Protein AF-A0A392MG00-F1 (afdb_monomer_lite)

Secondary structure (DSSP, 8-state):
---------SHHHHHHHHHHHHHHHH--TT-SS--HHHHHHHS-TTTHHHHHHHHHHHHHHHHHHHHHHHHHHHHHHHHHHHHHHHHHHHHHHTS-S-HHHHHHHHHHHHHHHHHHHHHHHHHHHHHHHHHTS-SS-TT-EEEETTEEEEEEEE-SS-EEEEETTS-B-

Sequence (169 aa):
NEQNDKEITNEMEATTAAYYVFRNVAASASCKDIDEAELGRFLIKEEVPLLKVYQERKALAHTLSGTKTAVKQLNKLVTVVLVVVTIVVWLLLMEIATTKVLVFLSSQLVLAAFMFGNTCKNIFEAIIFVFVMHPFDVGDRCVIDGIELLVEEMNILTTVFLKLNNEKV

pLDDT: mean 74.58, std 11.17, range [38.41, 92.5]

InterPro domains:
  IPR006685 Mechanosensitive ion channel MscS [PF00924] (119-168)
  IPR010920 LSM domain superfamily [SSF50182] (124-167)
  IPR016688 Mechanosensitive ion channel MscS-like, plants/fungi [PTHR31618] (51-169)
  IPR023408 Mechanosensitive ion channel MscS, beta-domain superfamily [G3DSA:2.30.30.60] (135-169)

Radius of gyration: 30.1 Å; chains: 1; bounding box: 55×54×92 Å

Foldseek 3Di:
DDPDPDDDPDPVSVVVVVVVVCCVVVPPVPCPDPDLVNVCVPDDVVCSVVVVVVVVVVVVVVVVVVVVVVVVVVVVVVVVVVVVVVVVVVCVVVVPCDPVNVVVVVVVVVVVCVVCVVVVVVVVVVCCVVPPVCPDDQQDWDQDPNFTWGFHDDDPVDTWTAGPVRDID

Structure (mmCIF, N/CA/C/O backbone):
data_AF-A0A392MG00-F1
#
_entry.id   AF-A0A392MG00-F1
#
loop_
_atom_site.group_PDB
_atom_site.id
_atom_site.type_symbol
_atom_site.label_atom_id
_atom_site.label_alt_id
_atom_site.label_comp_id
_atom_site.label_asym_id
_atom_site.label_entity_id
_atom_site.label_seq_id
_atom_site.pdbx_PDB_ins_code
_atom_site.Cartn_x
_atom_site.Cartn_y
_atom_site.Cartn_z
_atom_site.occupancy
_atom_site.B_iso_or_equiv
_atom_site.auth_seq_id
_atom_site.auth_comp_id
_atom_site.auth_asym_id
_atom_site.auth_atom_id
_atom_site.pdbx_PDB_model_num
ATOM 1 N N . ASN A 1 1 ? -5.507 10.974 65.810 1.00 38.41 1 ASN A N 1
ATOM 2 C CA . ASN A 1 1 ? -5.080 11.718 64.611 1.00 38.41 1 ASN A CA 1
ATOM 3 C C . ASN A 1 1 ? -6.279 12.429 64.040 1.00 38.41 1 ASN A C 1
ATOM 5 O O . ASN A 1 1 ? -7.123 11.788 63.431 1.00 38.41 1 ASN A O 1
ATOM 9 N N . GLU A 1 2 ? -6.374 13.715 64.363 1.00 47.22 2 GLU A N 1
ATOM 10 C CA . GLU A 1 2 ? -7.428 14.638 63.950 1.00 47.22 2 GLU A CA 1
ATOM 11 C C . GLU A 1 2 ? -7.412 14.799 62.431 1.00 47.22 2 GLU A C 1
ATOM 13 O O . GLU A 1 2 ? -6.458 15.317 61.848 1.00 47.22 2 GLU A O 1
ATOM 18 N N . GLN A 1 3 ? -8.466 14.326 61.780 1.00 52.16 3 GLN A N 1
ATOM 19 C CA . GLN A 1 3 ? -8.730 14.663 60.395 1.00 52.16 3 GLN A CA 1
ATOM 20 C C . GLN A 1 3 ? -9.490 15.988 60.438 1.00 52.16 3 GLN A C 1
ATOM 22 O O . GLN A 1 3 ? -10.694 16.008 60.644 1.00 52.16 3 GLN A O 1
ATOM 27 N N . ASN A 1 4 ? -8.745 17.096 60.382 1.00 50.53 4 ASN A N 1
ATOM 28 C CA . ASN A 1 4 ? -9.316 18.439 60.346 1.00 50.53 4 ASN A CA 1
ATOM 29 C C . ASN A 1 4 ? -10.262 18.554 59.146 1.00 50.53 4 ASN A C 1
ATOM 31 O O . ASN A 1 4 ? -9.813 18.461 57.999 1.00 50.53 4 ASN A O 1
ATOM 35 N N . ASP A 1 5 ? -11.541 18.795 59.425 1.00 57.00 5 ASP A N 1
ATOM 36 C CA . ASP A 1 5 ? -12.547 19.199 58.450 1.00 57.00 5 ASP A CA 1
ATOM 37 C C . ASP A 1 5 ? -12.143 20.565 57.881 1.00 57.00 5 ASP A C 1
ATOM 39 O O . ASP A 1 5 ? -12.413 21.620 58.454 1.00 57.00 5 ASP A O 1
ATOM 43 N N . LYS A 1 6 ? -11.392 20.555 56.777 1.00 66.12 6 LYS A N 1
ATOM 44 C CA . LYS A 1 6 ? -11.065 21.775 56.040 1.00 66.12 6 LYS A CA 1
ATOM 45 C C . LYS A 1 6 ? -12.313 22.211 55.288 1.00 66.12 6 LYS A C 1
ATOM 47 O O . LYS A 1 6 ? -12.701 21.582 54.306 1.00 66.12 6 LYS A O 1
ATOM 52 N N . GLU A 1 7 ? -12.936 23.273 55.776 1.00 70.69 7 GLU A N 1
ATOM 53 C CA . GLU A 1 7 ? -14.080 23.908 55.135 1.00 70.69 7 GLU A CA 1
ATOM 54 C C . GLU A 1 7 ? -13.659 24.455 53.761 1.00 70.69 7 GLU A C 1
ATOM 56 O O . GLU A 1 7 ? -12.648 25.148 53.632 1.00 70.69 7 GLU A O 1
ATOM 61 N N . ILE A 1 8 ? -14.392 24.082 52.712 1.00 76.19 8 ILE A N 1
ATOM 62 C CA . ILE A 1 8 ? -14.083 24.473 51.334 1.00 76.19 8 ILE A CA 1
ATOM 63 C C . ILE A 1 8 ? -14.581 25.906 51.132 1.00 76.19 8 ILE A C 1
ATOM 65 O O . ILE A 1 8 ? -15.786 26.142 51.097 1.00 76.19 8 ILE A O 1
ATOM 69 N N . THR A 1 9 ? -13.660 26.861 50.994 1.00 82.00 9 THR A N 1
ATOM 70 C CA . THR A 1 9 ? -14.003 28.298 50.915 1.00 82.00 9 THR A CA 1
ATOM 71 C C . THR A 1 9 ? -13.974 28.861 49.494 1.00 82.00 9 THR A C 1
ATOM 73 O O . THR A 1 9 ? -14.420 29.983 49.261 1.00 82.00 9 THR A O 1
ATOM 76 N N . ASN A 1 10 ? -13.469 28.089 48.527 1.00 82.88 10 ASN A N 1
ATOM 77 C CA . ASN A 1 10 ? -13.273 28.534 47.150 1.00 82.88 10 ASN A CA 1
ATOM 78 C C . ASN A 1 10 ? -13.652 27.435 46.141 1.00 82.88 10 ASN A C 1
ATOM 80 O O . ASN A 1 10 ? -13.415 26.250 46.371 1.00 82.88 10 ASN A O 1
ATOM 84 N N . GLU A 1 11 ? -14.184 27.832 44.986 1.00 76.88 11 G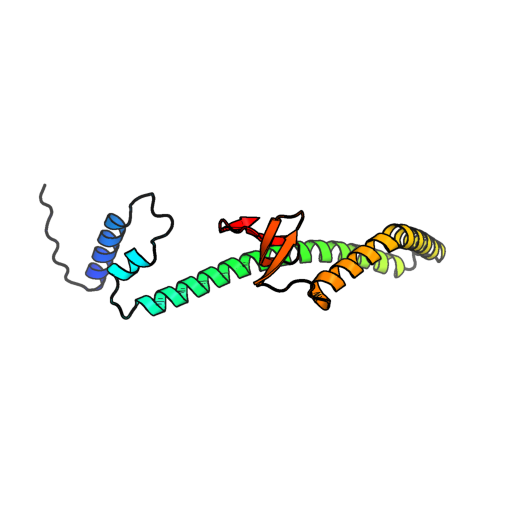LU A N 1
ATOM 85 C CA . GLU A 1 11 ? -14.568 26.947 43.879 1.00 76.88 11 GLU A CA 1
ATOM 86 C C . GLU A 1 11 ? -13.379 26.126 43.352 1.00 76.88 11 GLU A C 1
ATOM 88 O O . GLU A 1 11 ? -13.508 24.938 43.050 1.00 76.88 11 GLU A O 1
ATOM 93 N N . MET A 1 12 ? -12.182 26.720 43.313 1.00 73.75 12 MET A N 1
ATOM 94 C CA . MET A 1 12 ? -10.966 26.018 42.890 1.00 73.75 12 MET A CA 1
ATOM 95 C C . MET A 1 12 ? -10.570 24.903 43.874 1.00 73.75 12 MET A C 1
ATOM 97 O O . MET A 1 12 ? -10.136 23.826 43.456 1.00 73.75 12 MET A O 1
ATOM 101 N N . GLU A 1 13 ? -10.761 25.131 45.177 1.00 77.69 13 GLU A N 1
ATOM 102 C CA . GLU A 1 13 ? -10.541 24.119 46.217 1.00 77.69 13 GLU A CA 1
ATOM 103 C C . GLU A 1 13 ? -11.617 23.037 46.163 1.00 77.69 13 GLU A C 1
ATOM 105 O O . GLU A 1 13 ? -11.287 21.856 46.265 1.00 77.69 13 GLU A O 1
ATOM 110 N N . ALA A 1 14 ? -12.872 23.420 45.911 1.00 78.25 14 ALA A N 1
ATOM 111 C CA . ALA A 1 14 ? -13.982 22.493 45.717 1.00 78.25 14 ALA A CA 1
ATOM 112 C C . ALA A 1 14 ? -13.717 21.546 44.542 1.00 78.25 14 ALA A C 1
ATOM 114 O O . ALA A 1 14 ? -13.833 20.330 44.676 1.00 78.25 14 ALA A O 1
ATOM 115 N N . THR A 1 15 ? -13.279 22.101 43.412 1.00 75.12 15 THR A N 1
ATOM 116 C CA . THR A 1 15 ? -12.966 21.344 42.193 1.00 75.12 15 THR A CA 1
ATOM 117 C C . THR A 1 15 ? -11.775 20.418 42.413 1.00 75.12 15 THR A C 1
ATOM 119 O O . THR A 1 15 ? -11.787 19.259 42.002 1.00 75.12 15 THR A O 1
ATOM 122 N N . THR A 1 16 ? -10.753 20.901 43.119 1.00 77.81 16 THR A N 1
ATOM 123 C CA . THR A 1 16 ? -9.565 20.110 43.453 1.00 77.81 16 THR A CA 1
ATOM 124 C C . THR A 1 16 ? -9.916 18.967 44.406 1.00 77.81 16 THR A C 1
ATOM 126 O O . THR A 1 16 ? -9.512 17.827 44.177 1.00 77.81 16 THR A O 1
ATOM 129 N N . ALA A 1 17 ? -10.711 19.235 45.443 1.00 79.69 17 ALA A N 1
ATOM 130 C CA . ALA A 1 17 ? -11.196 18.224 46.375 1.00 79.69 17 ALA A CA 1
ATOM 131 C C . ALA A 1 17 ? -12.070 17.182 45.662 1.00 79.69 17 ALA A C 1
ATOM 133 O O . ALA A 1 17 ? -11.841 15.984 45.828 1.00 79.69 17 ALA A O 1
ATOM 134 N N . ALA A 1 18 ? -12.994 17.619 44.802 1.00 75.69 18 ALA A N 1
ATOM 135 C CA . ALA A 1 18 ? -13.813 16.739 43.972 1.00 75.69 18 ALA A CA 1
ATOM 136 C C . ALA A 1 18 ? -12.950 15.860 43.054 1.00 75.69 18 ALA A C 1
ATOM 138 O O . ALA A 1 18 ? -13.172 14.653 42.977 1.00 75.69 18 ALA A O 1
ATOM 139 N N . TYR A 1 19 ? -11.912 16.427 42.432 1.00 69.88 19 TYR A N 1
ATOM 140 C CA . TYR A 1 19 ? -10.955 15.678 41.616 1.00 69.88 19 TYR A CA 1
ATOM 141 C C . TYR A 1 19 ? -10.202 14.617 42.433 1.00 69.88 19 TYR A C 1
ATOM 143 O O . TYR A 1 19 ? -10.044 13.481 41.983 1.00 69.88 19 TYR A O 1
ATOM 151 N N . TYR A 1 20 ? -9.768 14.947 43.654 1.00 71.00 20 TYR A N 1
ATOM 152 C CA . TYR A 1 20 ? -9.106 13.987 44.540 1.00 71.00 20 TYR A CA 1
ATOM 153 C C . TYR A 1 20 ? -10.044 12.873 45.006 1.00 71.00 20 TYR A C 1
ATOM 155 O O . TYR A 1 20 ? -9.631 11.714 44.992 1.00 71.00 20 TYR A O 1
ATOM 163 N N . VAL A 1 21 ? -11.290 13.194 45.366 1.00 76.94 21 VAL A N 1
ATOM 164 C CA . VAL A 1 21 ? -12.316 12.204 45.732 1.00 76.94 21 VAL A CA 1
ATOM 165 C C . VAL A 1 21 ? -12.613 11.294 44.548 1.00 76.94 21 VAL A C 1
ATOM 167 O O . VAL A 1 21 ? -12.535 10.075 44.686 1.00 76.94 21 VAL A O 1
ATOM 170 N N . PHE A 1 22 ? -12.862 11.866 43.368 1.00 71.81 22 PHE A N 1
ATOM 171 C CA . PHE A 1 22 ? -13.124 11.104 42.152 1.00 71.81 22 PHE A CA 1
ATOM 172 C C . PHE A 1 22 ? -11.957 10.181 41.817 1.00 71.81 22 PHE A C 1
ATOM 174 O O . PHE A 1 22 ? -12.168 9.004 41.559 1.00 71.81 22 PHE A O 1
ATOM 181 N N . ARG A 1 23 ? -10.713 10.665 41.902 1.00 63.78 23 ARG A N 1
ATOM 182 C CA . ARG A 1 23 ? -9.533 9.831 41.664 1.00 63.78 23 ARG A CA 1
ATOM 183 C C . ARG A 1 23 ? -9.384 8.728 42.710 1.00 63.78 23 ARG A C 1
ATOM 185 O O . ARG A 1 23 ? -8.995 7.634 42.338 1.00 63.78 23 ARG A O 1
ATOM 192 N N . ASN A 1 24 ? -9.701 8.975 43.980 1.00 67.56 24 ASN A N 1
ATOM 193 C CA . ASN A 1 24 ? -9.639 7.940 45.018 1.00 67.56 24 ASN A CA 1
ATOM 194 C C . ASN A 1 24 ? -10.732 6.872 44.860 1.00 67.56 24 ASN A C 1
ATOM 196 O O . ASN A 1 24 ? -10.494 5.715 45.189 1.00 67.56 24 ASN A O 1
ATOM 200 N N . VAL A 1 25 ? -11.910 7.254 44.360 1.00 64.38 25 VAL A N 1
ATOM 201 C CA . VAL A 1 25 ? -13.038 6.340 44.119 1.00 64.38 25 VAL A CA 1
ATOM 202 C C . VAL A 1 25 ? -12.871 5.586 42.792 1.00 64.38 25 VAL A C 1
ATOM 204 O O . VAL A 1 25 ? -13.120 4.387 42.731 1.00 64.38 25 VAL A O 1
ATOM 207 N N . ALA A 1 26 ? -12.393 6.259 41.743 1.00 58.91 26 ALA A N 1
ATOM 208 C CA . ALA A 1 26 ? -12.187 5.694 40.409 1.00 58.91 26 ALA A CA 1
ATOM 209 C C . ALA A 1 26 ? -10.843 4.959 40.250 1.00 58.91 26 ALA A C 1
ATOM 211 O O . ALA A 1 26 ? -10.665 4.232 39.276 1.00 58.91 26 ALA A O 1
ATOM 212 N N . ALA A 1 27 ? -9.902 5.086 41.197 1.00 53.94 27 ALA A N 1
ATOM 213 C CA . ALA A 1 27 ? -8.628 4.352 41.207 1.00 53.94 27 ALA A CA 1
ATOM 214 C C . ALA A 1 27 ? -8.779 2.868 41.594 1.00 53.94 27 ALA A C 1
ATOM 216 O O . ALA A 1 27 ? -7.934 2.305 42.293 1.00 53.94 27 ALA A O 1
ATOM 217 N N . SER A 1 28 ? -9.819 2.194 41.099 1.00 53.78 28 SER A N 1
ATOM 218 C CA . SER A 1 28 ? -9.749 0.743 40.974 1.00 53.78 28 SER A CA 1
ATOM 219 C C . SER A 1 28 ? -8.777 0.430 39.831 1.00 53.78 28 SER A C 1
ATOM 221 O O . SER A 1 28 ? -8.980 0.790 38.672 1.00 53.78 28 SER A O 1
ATOM 223 N N . ALA A 1 29 ? -7.661 -0.213 40.166 1.00 52.16 29 ALA A N 1
ATOM 224 C CA . ALA A 1 29 ? -6.542 -0.498 39.266 1.00 52.16 29 ALA A CA 1
ATOM 225 C C . ALA A 1 29 ? -6.859 -1.516 38.141 1.00 52.16 29 ALA A C 1
ATOM 227 O O . ALA A 1 29 ? -5.949 -2.122 37.577 1.00 52.16 29 ALA A O 1
ATOM 228 N N . SER A 1 30 ? -8.135 -1.725 37.805 1.00 49.44 30 SER A N 1
ATOM 229 C CA . SER A 1 30 ? -8.585 -2.673 36.780 1.00 49.44 30 SER A CA 1
ATOM 230 C C . SER A 1 30 ? -9.678 -2.121 35.856 1.00 49.44 30 SER A C 1
ATOM 232 O O . SER A 1 30 ? -10.184 -2.849 35.011 1.00 49.44 30 SER A O 1
ATOM 234 N N . CYS A 1 31 ? -10.032 -0.838 35.948 1.00 49.31 31 CYS A N 1
ATOM 235 C CA . CYS A 1 31 ? -10.965 -0.240 34.997 1.00 49.31 31 CYS A CA 1
ATOM 236 C C . CYS A 1 31 ? -10.182 0.279 33.782 1.00 49.31 31 CYS A C 1
ATOM 238 O O . CYS A 1 31 ? -9.677 1.402 33.776 1.00 49.31 31 CYS A O 1
ATOM 240 N N . LYS A 1 32 ? -9.980 -0.588 32.783 1.00 54.66 32 LYS A N 1
ATOM 241 C CA . LYS A 1 32 ? -9.336 -0.200 31.517 1.00 54.66 32 LYS A CA 1
ATOM 242 C C . LYS A 1 32 ? -10.259 0.588 30.594 1.00 54.66 32 LYS A C 1
ATOM 244 O O . LYS A 1 32 ? -9.743 1.333 29.776 1.00 54.66 32 LYS A O 1
ATOM 249 N N . ASP A 1 33 ? -11.563 0.521 30.811 1.00 50.97 33 ASP A N 1
ATOM 250 C CA . ASP A 1 33 ? -12.557 1.344 30.145 1.00 50.97 33 ASP A CA 1
ATOM 251 C C . ASP A 1 33 ? -13.672 1.588 31.163 1.00 50.97 33 ASP A C 1
ATOM 253 O O . ASP A 1 33 ? -14.265 0.644 31.679 1.00 50.97 33 ASP A O 1
ATOM 257 N N . ILE A 1 34 ? -13.896 2.851 31.534 1.00 55.16 34 ILE A N 1
ATOM 258 C CA . ILE A 1 34 ? -15.070 3.205 32.333 1.00 55.16 34 ILE A CA 1
ATOM 259 C C . ILE A 1 34 ? -16.262 3.023 31.400 1.00 55.16 34 ILE A C 1
ATOM 261 O O . ILE A 1 34 ? -16.436 3.814 30.468 1.00 55.16 34 ILE A O 1
ATOM 265 N N . ASP A 1 35 ? -17.044 1.972 31.632 1.00 56.16 35 ASP A N 1
ATOM 266 C CA . ASP A 1 35 ? -18.227 1.681 30.836 1.00 56.16 35 ASP A CA 1
ATOM 267 C C . ASP A 1 35 ? -19.205 2.864 30.889 1.00 56.16 35 ASP A C 1
ATOM 269 O O . ASP A 1 35 ? -19.481 3.457 31.939 1.00 56.16 35 ASP A O 1
ATOM 273 N N . GLU A 1 36 ? -19.755 3.199 29.721 1.00 53.44 36 GLU A N 1
ATOM 274 C CA . GLU A 1 36 ? -20.671 4.321 29.472 1.00 53.44 36 GLU A CA 1
ATOM 275 C C . GLU A 1 36 ? -21.853 4.365 30.469 1.00 53.44 36 GLU A C 1
ATOM 277 O O . GLU A 1 36 ? -22.354 5.434 30.828 1.00 53.44 36 GLU A O 1
ATOM 282 N N . ALA A 1 37 ? -22.260 3.195 30.972 1.00 56.34 37 ALA A N 1
ATOM 283 C CA . ALA A 1 37 ? -23.348 3.008 31.929 1.00 56.34 37 ALA A CA 1
ATOM 284 C C . ALA A 1 37 ? -22.989 3.346 33.393 1.00 56.34 37 ALA A C 1
ATOM 286 O O . ALA A 1 37 ? -23.890 3.614 34.199 1.00 56.34 37 ALA A O 1
ATOM 287 N N . GLU A 1 38 ? -21.706 3.328 33.766 1.00 57.22 38 GLU A N 1
ATOM 288 C CA . GLU A 1 38 ? -21.237 3.770 35.088 1.00 57.22 38 GLU A CA 1
ATOM 289 C C . GLU A 1 38 ? -20.935 5.267 35.101 1.00 57.22 38 GLU A C 1
ATOM 291 O O . GLU A 1 38 ? -21.350 5.966 36.028 1.00 57.22 38 GLU A O 1
ATOM 296 N N . LEU A 1 39 ? -20.315 5.792 34.038 1.00 61.50 39 LEU A N 1
ATOM 297 C CA . LEU A 1 39 ? -20.022 7.225 33.931 1.00 61.50 39 LEU A CA 1
ATOM 298 C C . LEU A 1 39 ? -21.308 8.062 33.800 1.00 61.50 39 LEU A C 1
ATOM 300 O O . LEU A 1 39 ? -21.437 9.115 34.425 1.00 61.50 39 LEU A O 1
ATOM 304 N N . GLY A 1 40 ? -22.306 7.554 33.067 1.00 57.72 40 GLY A N 1
ATOM 305 C CA . GLY A 1 40 ? -23.619 8.191 32.923 1.00 57.72 40 GLY A CA 1
ATOM 306 C C . GLY A 1 40 ? -24.480 8.189 34.193 1.00 57.72 40 GLY A C 1
ATOM 307 O O . GLY A 1 40 ? -25.469 8.915 34.248 1.00 57.72 40 GLY A O 1
ATOM 308 N N . ARG A 1 41 ? -24.120 7.403 35.221 1.00 62.91 41 ARG A N 1
ATOM 309 C CA . ARG A 1 41 ? -24.804 7.411 36.529 1.00 62.91 41 ARG A CA 1
ATOM 310 C C . ARG A 1 41 ? -24.343 8.542 37.444 1.00 62.91 41 ARG A C 1
ATOM 312 O O . ARG A 1 41 ? -25.111 8.957 38.307 1.00 62.91 41 ARG A O 1
ATOM 319 N N . PHE A 1 42 ? -23.113 9.015 37.262 1.00 63.38 42 PHE A N 1
ATOM 320 C CA . PHE A 1 42 ? -22.536 10.107 38.047 1.00 63.38 42 PHE A CA 1
ATOM 321 C C . PHE A 1 42 ? -22.701 11.479 37.391 1.00 63.38 42 PHE A C 1
ATOM 323 O O . PHE A 1 42 ? -22.624 12.492 38.082 1.00 63.38 42 PHE A O 1
ATOM 330 N N . LEU A 1 43 ? -22.938 11.522 36.079 1.00 57.84 43 LEU A N 1
ATOM 331 C CA . LEU A 1 43 ? -23.108 12.765 35.336 1.00 57.84 43 LEU A CA 1
ATOM 332 C C . LEU A 1 43 ? -24.573 13.164 35.210 1.00 57.84 43 LEU A C 1
ATOM 334 O O . LEU A 1 43 ? -25.472 12.336 35.060 1.00 57.84 43 LEU A O 1
ATOM 338 N N . ILE A 1 44 ? -24.803 14.473 35.236 1.00 66.25 44 ILE A N 1
ATOM 339 C CA . ILE A 1 44 ? -26.116 15.064 35.005 1.00 66.25 44 ILE A CA 1
ATOM 340 C C . ILE A 1 44 ? -26.555 14.663 33.590 1.00 66.25 44 ILE A C 1
ATOM 342 O O . ILE A 1 44 ? -25.769 14.722 32.645 1.00 66.25 44 ILE A O 1
ATOM 346 N N . LYS A 1 45 ? -27.818 14.241 33.441 1.00 64.06 45 LYS A N 1
ATOM 347 C CA . LYS A 1 45 ? -28.407 13.678 32.205 1.00 64.06 45 LYS A CA 1
ATOM 348 C C . LYS A 1 45 ? -28.130 14.505 30.934 1.00 64.06 45 LYS A C 1
ATOM 350 O O . LYS A 1 45 ? -28.177 13.970 29.832 1.00 64.06 45 LYS A O 1
ATOM 355 N N . GLU A 1 46 ? -27.856 15.794 31.107 1.00 67.94 46 GLU A N 1
ATOM 356 C CA . GLU A 1 46 ? -27.587 16.786 30.068 1.00 67.94 46 GLU A CA 1
ATOM 357 C C . GLU A 1 46 ? -26.155 16.730 29.493 1.00 67.94 46 GLU A C 1
ATOM 359 O O . GLU A 1 46 ? -25.958 17.096 28.338 1.00 67.94 46 GLU A O 1
ATOM 364 N N . GLU A 1 47 ? -25.163 16.199 30.221 1.00 65.25 47 GLU A N 1
ATOM 365 C CA . GLU A 1 47 ? -23.761 16.109 29.757 1.00 65.25 47 GLU A CA 1
ATOM 366 C C . GLU A 1 47 ? -23.423 14.783 29.047 1.00 65.25 47 GLU A C 1
ATOM 368 O O . GLU A 1 47 ? -22.444 14.683 28.303 1.00 65.25 47 GLU A O 1
ATOM 373 N N . VAL A 1 48 ? -24.269 13.761 29.213 1.00 70.31 48 VAL A N 1
ATOM 374 C CA . VAL A 1 48 ? -24.126 12.433 28.584 1.00 70.31 48 VAL A CA 1
ATOM 375 C C . VAL A 1 48 ? -24.001 12.488 27.044 1.00 70.31 48 VAL A C 1
ATOM 377 O O . VAL A 1 48 ? -23.156 11.773 26.497 1.00 70.31 48 VAL A O 1
ATOM 380 N N . PRO A 1 49 ? -24.764 13.322 26.302 1.00 72.50 49 PRO A N 1
ATOM 381 C CA . PRO A 1 49 ? -24.650 13.414 24.843 1.00 72.50 49 PRO A CA 1
ATOM 382 C C . PRO A 1 49 ? -23.295 13.961 24.375 1.00 72.50 49 PRO A C 1
ATOM 384 O O . PRO A 1 49 ? -22.762 13.506 23.364 1.00 72.50 49 PRO A O 1
ATOM 387 N N . LEU A 1 50 ? -22.720 14.918 25.112 1.00 75.88 50 LEU A N 1
ATOM 388 C CA . LEU A 1 50 ? -21.433 15.529 24.768 1.00 75.88 50 LEU A CA 1
ATOM 389 C C . LEU A 1 50 ? -20.292 14.518 24.881 1.00 75.88 50 LEU A C 1
ATOM 391 O O . LEU A 1 50 ? -19.415 14.474 24.017 1.00 75.88 50 LEU A O 1
ATOM 395 N N . LEU A 1 51 ? -20.333 13.661 25.902 1.00 73.62 51 LEU A N 1
ATOM 396 C CA . LEU A 1 51 ? -19.339 12.607 26.086 1.00 73.62 51 LEU A CA 1
ATOM 397 C C . LEU A 1 51 ? -19.392 11.537 25.001 1.00 73.62 51 LEU A C 1
ATOM 399 O O . LEU A 1 51 ? -18.334 11.123 24.526 1.00 73.62 51 LEU A O 1
ATOM 403 N N . LYS A 1 52 ? -20.594 11.137 24.569 1.00 73.56 52 LYS A N 1
ATOM 404 C CA . LYS A 1 52 ? -20.770 10.205 23.444 1.00 73.56 52 LYS A CA 1
ATOM 405 C C . LYS A 1 52 ? -20.112 10.746 22.177 1.00 73.56 52 LYS A C 1
ATOM 407 O O . LYS A 1 52 ? -19.272 10.075 21.585 1.00 73.56 52 LYS A O 1
ATOM 412 N N . VAL A 1 53 ? -20.402 12.001 21.825 1.00 79.56 53 VAL A N 1
ATOM 413 C CA . VAL A 1 53 ? -19.796 12.660 20.656 1.00 79.56 53 VAL A CA 1
ATOM 414 C C . VAL A 1 53 ? -18.273 12.751 20.801 1.00 79.56 53 VAL A C 1
ATOM 416 O O . VAL A 1 53 ? -17.541 12.527 19.837 1.00 79.56 53 VAL A O 1
ATOM 419 N N . TYR A 1 54 ? -17.760 13.049 21.996 1.00 76.44 54 TYR A N 1
ATOM 420 C CA . TYR A 1 54 ? -16.318 13.142 22.233 1.00 76.44 54 TYR A CA 1
ATOM 421 C C . TYR A 1 54 ? -15.611 11.781 22.107 1.00 76.44 54 TYR A C 1
ATOM 423 O O . TYR A 1 54 ? -14.522 11.696 21.530 1.00 76.44 54 TYR A O 1
ATOM 431 N N . GLN A 1 55 ? -16.234 10.706 22.597 1.00 74.88 55 GLN A N 1
ATOM 432 C CA . GLN A 1 55 ? -15.737 9.343 22.416 1.00 74.88 55 GLN A CA 1
ATOM 433 C C . GLN A 1 55 ? -15.789 8.903 20.957 1.00 74.88 55 GLN A C 1
ATOM 435 O O . GLN A 1 55 ? -14.789 8.385 20.468 1.00 74.88 55 GLN A O 1
ATOM 440 N N . GLU A 1 56 ? -16.883 9.157 20.240 1.00 76.44 56 GLU A N 1
ATOM 441 C CA . GLU A 1 56 ? -16.980 8.854 18.808 1.00 76.44 56 GLU A CA 1
ATOM 442 C C . GLU A 1 56 ? -15.866 9.550 18.023 1.00 76.44 56 GLU A C 1
ATOM 444 O O . GLU A 1 56 ? -15.194 8.928 17.201 1.00 76.44 56 GLU A O 1
ATOM 449 N N . ARG A 1 57 ? -15.584 10.823 18.327 1.00 77.69 57 ARG A N 1
ATOM 450 C CA . ARG A 1 57 ? -14.457 11.557 17.726 1.00 77.69 57 ARG A CA 1
ATOM 451 C C . ARG A 1 57 ? -13.111 10.923 18.060 1.00 77.69 57 ARG A C 1
ATOM 453 O O . ARG A 1 57 ? -12.239 10.875 17.194 1.00 77.69 57 ARG A O 1
ATOM 460 N N . LYS A 1 58 ? -12.935 10.418 19.283 1.00 75.56 58 LYS A N 1
ATOM 461 C CA . LYS A 1 58 ? -11.716 9.719 19.711 1.00 75.56 58 LYS A CA 1
ATOM 462 C C . LYS A 1 58 ? -11.574 8.351 19.033 1.00 75.56 58 LYS A C 1
ATOM 464 O O . LYS A 1 58 ? -10.473 8.018 18.601 1.00 75.56 58 LYS A O 1
ATOM 469 N N . ALA A 1 59 ? -12.665 7.604 18.878 1.00 72.38 59 ALA A N 1
ATOM 470 C CA . ALA A 1 59 ? -12.709 6.336 18.155 1.00 72.38 59 ALA A CA 1
ATOM 471 C C . ALA A 1 59 ? -12.404 6.546 16.663 1.00 72.38 59 ALA A C 1
ATOM 473 O O . ALA A 1 59 ? -11.526 5.885 16.115 1.00 72.38 59 ALA A O 1
ATOM 474 N N . LEU A 1 60 ? -13.014 7.556 16.035 1.00 78.31 60 LEU A N 1
ATOM 475 C CA . LEU A 1 60 ? -12.722 7.980 14.661 1.00 78.31 60 LEU A CA 1
ATOM 476 C C . LEU A 1 60 ? -11.260 8.411 14.488 1.00 78.31 60 LEU A C 1
ATOM 478 O O . LEU A 1 60 ? -10.616 8.035 13.508 1.00 78.31 60 LEU A O 1
ATOM 482 N N . ALA A 1 61 ? -10.708 9.172 15.437 1.00 73.62 61 ALA A N 1
ATOM 483 C CA . ALA A 1 61 ? -9.302 9.570 15.419 1.00 73.62 61 ALA A CA 1
ATOM 484 C C . ALA A 1 61 ? -8.363 8.362 15.562 1.00 73.62 61 ALA A C 1
ATOM 486 O O . ALA A 1 61 ? -7.323 8.314 14.901 1.00 73.62 61 ALA A O 1
ATOM 487 N N . HIS A 1 62 ? -8.737 7.371 16.376 1.00 74.38 62 HIS A N 1
ATOM 488 C CA . HIS A 1 62 ? -7.988 6.128 16.527 1.00 74.38 62 HIS A CA 1
ATOM 489 C C . HIS A 1 62 ? -8.014 5.299 15.232 1.00 74.38 62 HIS A C 1
ATOM 491 O O . HIS A 1 62 ? -6.952 4.911 14.741 1.00 74.38 62 HIS A O 1
ATOM 497 N N . THR A 1 63 ? -9.178 5.135 14.597 1.00 69.38 63 THR A N 1
ATOM 498 C CA . THR A 1 63 ? -9.311 4.472 13.286 1.00 69.38 63 THR A CA 1
ATOM 499 C C . THR A 1 63 ? -8.508 5.195 12.201 1.00 69.38 63 THR A C 1
ATOM 501 O O . THR A 1 63 ? -7.739 4.571 11.468 1.00 69.38 63 THR A O 1
ATOM 504 N N . LEU A 1 64 ? -8.580 6.530 12.150 1.00 71.50 64 LEU A N 1
ATOM 505 C CA . LEU A 1 64 ? -7.812 7.334 11.196 1.00 71.50 64 LEU A CA 1
ATOM 506 C C . LEU A 1 64 ? -6.297 7.235 11.441 1.00 71.50 64 LEU A C 1
ATOM 508 O O . LEU A 1 64 ? -5.508 7.292 10.494 1.00 71.50 64 LEU A O 1
ATOM 512 N N . SER A 1 65 ? -5.867 7.066 12.696 1.00 71.88 65 SER A N 1
ATOM 513 C CA . SER A 1 65 ? -4.451 6.886 13.037 1.00 71.88 65 SER A CA 1
ATOM 514 C C . SER A 1 65 ? -3.880 5.556 12.515 1.00 71.88 65 SER A C 1
ATOM 516 O O . SER A 1 65 ? -2.725 5.522 12.068 1.00 71.88 65 SER A O 1
ATOM 518 N N . GLY A 1 66 ? -4.703 4.499 12.468 1.00 73.50 66 GLY A N 1
ATOM 519 C CA . GLY A 1 66 ? -4.376 3.220 11.830 1.00 73.50 66 GLY A CA 1
ATOM 520 C C . GLY A 1 66 ? -4.150 3.378 10.325 1.00 73.50 66 GLY A C 1
ATOM 521 O O . GLY A 1 66 ? -3.096 2.995 9.807 1.00 73.50 66 GLY A O 1
ATOM 522 N N . THR A 1 67 ? -5.062 4.073 9.642 1.00 74.12 67 THR A N 1
ATOM 523 C CA . THR A 1 67 ? -4.937 4.380 8.208 1.00 74.12 67 THR A CA 1
ATOM 524 C C . THR A 1 67 ? -3.727 5.267 7.915 1.00 74.12 67 THR A C 1
ATOM 526 O O . THR A 1 67 ? -2.968 4.994 6.988 1.00 74.12 67 THR A O 1
ATOM 529 N N . LYS A 1 68 ? -3.466 6.298 8.730 1.00 75.19 68 LYS A N 1
ATOM 530 C CA . LYS A 1 68 ? -2.303 7.189 8.558 1.00 75.19 68 LYS A CA 1
ATOM 531 C C . LYS A 1 68 ? -0.976 6.438 8.686 1.00 75.19 68 LYS A C 1
ATOM 533 O O . LYS A 1 68 ? -0.019 6.758 7.980 1.00 75.19 68 LYS A O 1
ATOM 538 N N . THR A 1 69 ? -0.912 5.437 9.562 1.00 77.44 69 THR A N 1
ATOM 539 C CA . THR A 1 69 ? 0.283 4.600 9.742 1.00 77.44 69 THR A CA 1
ATOM 540 C C . THR A 1 69 ? 0.501 3.678 8.544 1.00 77.44 69 THR A C 1
ATOM 542 O O . THR A 1 69 ? 1.619 3.622 8.026 1.00 77.44 69 THR A O 1
ATOM 545 N N . ALA A 1 70 ? -0.557 3.034 8.043 1.00 72.00 70 ALA A N 1
ATOM 546 C CA . ALA A 1 70 ? -0.498 2.218 6.829 1.00 72.00 70 ALA A CA 1
ATOM 547 C C . ALA A 1 70 ? -0.105 3.053 5.595 1.00 72.00 70 ALA A C 1
ATOM 549 O O . ALA A 1 70 ? 0.826 2.698 4.870 1.00 72.00 70 ALA A O 1
ATOM 550 N N . VAL A 1 71 ? -0.721 4.228 5.417 1.00 81.25 71 VAL A N 1
ATOM 551 C CA . VAL A 1 71 ? -0.379 5.183 4.348 1.00 81.25 71 VAL A CA 1
ATOM 552 C C . VAL A 1 71 ? 1.080 5.627 4.453 1.00 81.25 71 VAL A C 1
ATOM 554 O O . VAL A 1 71 ? 1.765 5.728 3.438 1.00 81.25 71 VAL A O 1
ATOM 557 N N . LYS A 1 72 ? 1.605 5.844 5.665 1.00 82.94 72 LYS A N 1
ATOM 558 C CA . LYS A 1 72 ? 3.014 6.218 5.863 1.00 82.94 72 LYS A CA 1
ATOM 559 C C . LYS A 1 72 ? 3.975 5.102 5.441 1.00 82.94 72 LYS A C 1
ATOM 561 O O . LYS A 1 72 ? 5.022 5.400 4.866 1.00 82.94 72 LYS A O 1
ATOM 566 N N . GLN A 1 73 ? 3.632 3.841 5.702 1.00 82.19 73 GLN A N 1
ATOM 567 C CA . GLN A 1 73 ? 4.428 2.693 5.257 1.00 82.19 73 GLN A CA 1
ATOM 568 C C . GLN A 1 73 ? 4.380 2.529 3.733 1.00 82.19 73 GLN A C 1
ATOM 570 O O . GLN A 1 73 ? 5.431 2.374 3.109 1.00 82.19 73 GLN A O 1
ATOM 575 N N . LEU A 1 74 ? 3.197 2.662 3.127 1.00 80.88 74 LEU A N 1
ATOM 576 C CA . LEU A 1 74 ? 3.036 2.617 1.674 1.00 80.88 74 LEU A CA 1
ATOM 577 C C . LEU A 1 74 ? 3.808 3.750 0.993 1.00 80.88 74 LEU A C 1
ATOM 579 O O . LEU A 1 74 ? 4.585 3.502 0.076 1.00 80.88 74 LEU A O 1
ATOM 583 N N . ASN A 1 75 ? 3.669 4.982 1.488 1.00 88.00 75 ASN A N 1
ATOM 584 C CA . ASN A 1 75 ? 4.390 6.132 0.953 1.00 88.00 75 ASN A CA 1
ATOM 585 C C . ASN A 1 75 ? 5.910 5.942 1.050 1.00 88.00 75 ASN A C 1
ATOM 587 O O . ASN A 1 75 ? 6.632 6.332 0.137 1.00 88.00 75 ASN A O 1
ATOM 591 N N . LYS A 1 76 ? 6.412 5.297 2.112 1.00 89.44 76 LYS A N 1
ATOM 592 C CA . LYS A 1 76 ? 7.836 4.953 2.234 1.00 89.44 76 LYS A CA 1
ATOM 593 C C . LYS A 1 76 ? 8.275 3.976 1.137 1.00 89.44 76 LYS A C 1
ATOM 595 O O . LYS A 1 76 ? 9.310 4.206 0.521 1.00 89.44 76 LYS A O 1
ATOM 600 N N . LEU A 1 77 ? 7.492 2.928 0.873 1.00 83.75 77 LEU A N 1
ATOM 601 C CA . LEU A 1 77 ? 7.784 1.941 -0.174 1.00 83.75 77 LEU A CA 1
ATOM 602 C C . LEU A 1 77 ? 7.735 2.589 -1.569 1.00 83.75 77 LEU A C 1
ATOM 604 O O . LEU A 1 77 ? 8.692 2.475 -2.333 1.00 83.75 77 LEU A O 1
ATOM 608 N N . VAL A 1 78 ? 6.684 3.361 -1.857 1.00 88.75 78 VAL A N 1
ATOM 609 C CA . VAL A 1 78 ? 6.531 4.114 -3.114 1.00 88.75 78 VAL A CA 1
ATOM 610 C C . VAL A 1 78 ? 7.675 5.111 -3.303 1.00 88.75 78 VAL A C 1
ATOM 612 O O . VAL A 1 78 ? 8.246 5.176 -4.385 1.00 88.75 78 VAL A O 1
ATOM 615 N N . THR A 1 79 ? 8.076 5.832 -2.253 1.00 91.19 79 THR A N 1
ATOM 616 C CA . THR A 1 79 ? 9.207 6.773 -2.316 1.00 91.19 79 THR A CA 1
ATOM 617 C C . THR A 1 79 ? 10.507 6.056 -2.671 1.00 91.19 79 THR A C 1
ATOM 619 O O . THR A 1 79 ? 11.249 6.544 -3.517 1.00 91.19 79 THR A O 1
ATOM 622 N N . VAL A 1 80 ? 10.785 4.887 -2.082 1.00 91.88 80 VAL A N 1
ATOM 623 C CA . VAL A 1 80 ? 11.978 4.094 -2.428 1.00 91.88 80 VAL A CA 1
ATOM 624 C C . VAL A 1 80 ? 11.955 3.698 -3.905 1.00 91.88 80 VAL A C 1
ATOM 626 O O . VAL A 1 80 ? 12.949 3.896 -4.600 1.00 91.88 80 VAL A O 1
ATOM 629 N N . VAL A 1 81 ? 10.820 3.209 -4.408 1.00 88.12 81 VAL A N 1
ATOM 630 C CA . VAL A 1 81 ? 10.669 2.849 -5.828 1.00 88.12 81 VAL A CA 1
ATOM 631 C C . VAL A 1 81 ? 10.862 4.069 -6.734 1.00 88.12 81 VAL A C 1
ATOM 633 O O . VAL A 1 81 ? 11.612 3.995 -7.706 1.00 88.12 81 VAL A O 1
ATOM 636 N N . LEU A 1 82 ? 10.255 5.210 -6.401 1.00 90.25 82 LEU A N 1
ATOM 637 C CA . LEU A 1 82 ? 10.404 6.454 -7.161 1.00 90.25 82 LEU A CA 1
ATOM 638 C C . LEU A 1 82 ? 11.849 6.961 -7.171 1.00 90.25 82 LEU A C 1
ATOM 640 O O . LEU A 1 82 ? 12.316 7.417 -8.213 1.00 90.25 82 LEU A O 1
ATOM 644 N N . VAL A 1 83 ? 12.577 6.853 -6.057 1.00 92.50 83 VAL A N 1
ATOM 645 C CA . VAL A 1 83 ? 14.005 7.204 -5.990 1.00 92.50 83 VAL A CA 1
ATOM 646 C C . VAL A 1 83 ? 14.827 6.300 -6.909 1.00 92.50 83 VAL A C 1
ATOM 648 O O . VAL A 1 83 ? 15.646 6.809 -7.669 1.00 92.50 83 VAL A O 1
ATOM 651 N N . VAL A 1 84 ? 14.577 4.987 -6.910 1.00 87.69 84 VAL A N 1
ATOM 652 C CA . VAL A 1 84 ? 15.257 4.040 -7.812 1.00 87.69 84 VAL A CA 1
ATOM 653 C C . VAL A 1 84 ? 14.994 4.399 -9.276 1.00 87.69 84 VAL A C 1
ATOM 655 O O . VAL A 1 84 ? 15.938 4.523 -10.053 1.00 87.69 84 VAL A O 1
ATOM 658 N N . VAL A 1 85 ? 13.733 4.636 -9.648 1.00 87.06 85 VAL A N 1
ATOM 659 C CA . VAL A 1 85 ? 13.364 5.040 -11.016 1.00 87.06 85 VAL A CA 1
ATOM 660 C C . VAL A 1 85 ? 14.016 6.373 -11.388 1.00 87.06 85 VAL A C 1
ATOM 662 O O . VAL A 1 85 ? 14.561 6.501 -12.479 1.00 87.06 85 VAL A O 1
ATOM 665 N N . THR A 1 86 ? 14.027 7.344 -10.474 1.00 87.75 86 THR A N 1
ATOM 666 C CA . THR A 1 86 ? 14.643 8.659 -10.703 1.00 87.75 86 THR A CA 1
ATOM 667 C C . THR A 1 86 ? 16.153 8.541 -10.906 1.00 87.75 86 THR A C 1
ATOM 669 O O . THR A 1 86 ? 16.685 9.184 -11.804 1.00 87.75 86 THR A O 1
ATOM 672 N N . ILE A 1 87 ? 16.845 7.684 -10.146 1.00 84.75 87 ILE A N 1
ATOM 673 C CA . ILE A 1 87 ? 18.276 7.392 -10.338 1.00 84.75 87 ILE A CA 1
ATOM 674 C C . ILE A 1 87 ? 18.521 6.752 -11.709 1.00 84.75 87 ILE A C 1
ATOM 676 O O . ILE A 1 87 ? 19.450 7.154 -12.405 1.00 84.75 87 ILE A O 1
ATOM 680 N N . VAL A 1 88 ? 17.682 5.794 -12.120 1.00 78.69 88 VAL A N 1
ATOM 681 C CA . VAL A 1 88 ? 17.773 5.155 -13.444 1.00 78.69 88 VAL A CA 1
ATOM 682 C C . VAL A 1 88 ? 17.573 6.186 -14.558 1.00 78.69 88 VAL A C 1
ATOM 684 O O . VAL A 1 88 ? 18.378 6.241 -15.481 1.00 78.69 88 VAL A O 1
ATOM 687 N N . VAL A 1 89 ? 16.558 7.049 -14.458 1.00 80.94 89 VAL A N 1
ATOM 688 C CA . VAL A 1 89 ? 16.301 8.125 -15.433 1.00 80.94 89 VAL A CA 1
ATOM 689 C C . VAL A 1 89 ? 17.436 9.153 -15.447 1.00 80.94 89 VAL A C 1
ATOM 691 O O . VAL A 1 89 ? 17.859 9.588 -16.514 1.00 80.94 89 VAL A O 1
ATOM 694 N N . TRP A 1 90 ? 17.979 9.515 -14.287 1.00 78.75 90 TRP A N 1
ATOM 695 C CA . TRP A 1 90 ? 19.103 10.444 -14.179 1.00 78.75 90 TRP A CA 1
ATOM 696 C C . TRP A 1 90 ? 20.390 9.874 -14.800 1.00 78.75 90 TRP A C 1
ATOM 698 O O . TRP A 1 90 ? 21.068 10.575 -15.549 1.00 78.75 90 TRP A O 1
ATOM 708 N N . LEU A 1 91 ? 20.677 8.585 -14.583 1.00 73.44 91 LEU A N 1
A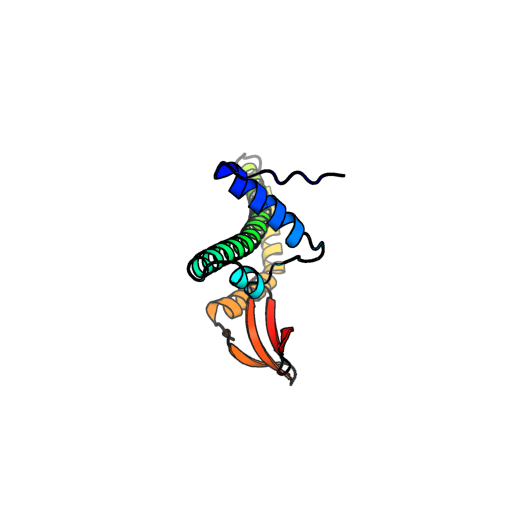TOM 709 C CA . LEU A 1 91 ? 21.754 7.845 -15.258 1.00 73.44 91 LEU A CA 1
ATOM 710 C C . LEU A 1 91 ? 21.557 7.781 -16.779 1.00 73.44 91 LEU A C 1
ATOM 712 O O . LEU A 1 91 ? 22.537 7.860 -17.518 1.00 73.44 91 LEU A O 1
ATOM 716 N N . LEU A 1 92 ? 20.308 7.655 -17.244 1.00 70.69 92 LEU A N 1
ATOM 717 C CA . LEU A 1 92 ? 19.973 7.697 -18.670 1.00 70.69 92 LEU A CA 1
ATOM 718 C C . LEU A 1 92 ? 20.225 9.085 -19.284 1.00 70.69 92 LEU A C 1
ATOM 720 O O . LEU A 1 92 ? 20.715 9.164 -20.407 1.00 70.69 92 LEU A O 1
ATOM 724 N N . LEU A 1 93 ? 19.920 10.167 -18.557 1.00 69.12 93 LEU A N 1
ATOM 725 C CA . LEU A 1 93 ? 20.076 11.550 -19.031 1.00 69.12 93 LEU A CA 1
ATOM 726 C C . LEU A 1 93 ? 21.523 12.062 -19.011 1.00 69.12 93 LEU A C 1
ATOM 728 O O . LEU A 1 93 ? 21.860 12.925 -19.813 1.00 69.12 93 LEU A O 1
ATOM 732 N N . MET A 1 94 ? 22.387 11.535 -18.139 1.00 71.25 94 MET A N 1
ATOM 733 C CA . MET A 1 94 ? 23.800 11.939 -18.016 1.00 71.25 94 MET A CA 1
ATOM 734 C C . MET A 1 94 ? 24.688 11.558 -19.229 1.00 71.25 94 MET A C 1
ATOM 736 O O . MET A 1 94 ? 25.908 11.591 -19.110 1.00 71.25 94 MET A O 1
ATOM 740 N N . GLU A 1 95 ? 24.113 11.150 -20.372 1.00 64.19 95 GLU A N 1
ATOM 741 C CA . GLU A 1 95 ? 24.771 10.703 -21.628 1.00 64.19 95 GLU A CA 1
ATOM 742 C C . GLU A 1 95 ? 25.850 9.601 -21.502 1.00 64.19 95 GLU A C 1
ATOM 744 O O . GLU A 1 95 ? 26.374 9.109 -22.500 1.00 64.19 95 GLU A O 1
ATOM 749 N N . ILE A 1 96 ? 26.114 9.104 -20.292 1.00 58.94 96 ILE A N 1
ATOM 750 C CA . ILE A 1 96 ? 26.912 7.899 -20.024 1.00 58.94 96 ILE A CA 1
ATOM 751 C C . ILE A 1 96 ? 26.145 6.634 -20.465 1.00 58.94 96 ILE A C 1
ATOM 753 O O . ILE A 1 96 ? 26.746 5.606 -20.786 1.00 58.94 96 ILE A O 1
ATOM 757 N N . ALA A 1 97 ? 24.812 6.702 -20.548 1.00 57.94 97 ALA A N 1
ATOM 758 C CA . ALA A 1 97 ? 23.959 5.628 -21.042 1.00 57.94 97 ALA A CA 1
ATOM 759 C C . ALA A 1 97 ? 23.901 5.609 -22.578 1.00 57.94 97 ALA A C 1
ATOM 761 O O . ALA A 1 97 ? 22.945 6.056 -23.210 1.00 57.94 97 ALA A O 1
ATOM 762 N N . THR A 1 98 ? 24.934 5.039 -23.194 1.00 68.50 98 THR A N 1
ATOM 763 C CA . THR A 1 98 ? 24.947 4.718 -24.628 1.00 68.50 98 THR A CA 1
ATOM 764 C C . THR A 1 98 ? 23.733 3.847 -24.998 1.00 68.50 98 THR A C 1
ATOM 766 O O . THR A 1 98 ? 23.231 3.093 -24.162 1.00 68.50 98 THR A O 1
ATOM 769 N N . THR A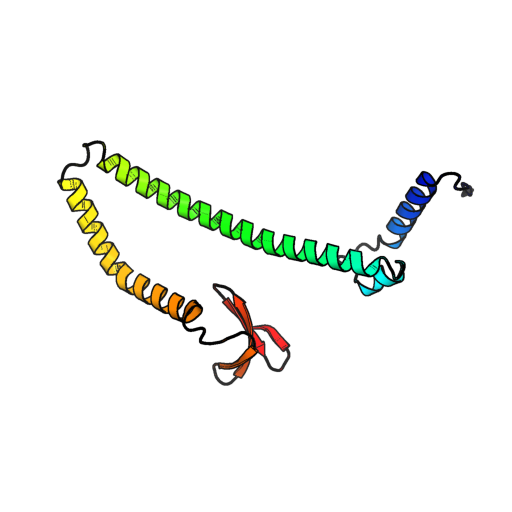 1 99 ? 23.318 3.842 -26.271 1.00 73.31 99 THR A N 1
ATOM 770 C CA . THR A 1 99 ? 22.277 2.951 -26.843 1.00 73.31 99 THR A CA 1
ATOM 771 C C . THR A 1 99 ? 22.353 1.495 -26.359 1.00 73.31 99 THR A C 1
ATOM 773 O O . THR A 1 99 ? 21.328 0.838 -26.216 1.00 73.31 99 THR A O 1
ATOM 776 N N . LYS A 1 100 ? 23.550 1.000 -26.026 1.00 70.75 100 LYS A N 1
ATOM 777 C CA . LYS A 1 100 ? 23.784 -0.325 -25.433 1.00 70.75 100 LYS A CA 1
ATOM 778 C C . LYS A 1 100 ? 23.145 -0.520 -24.051 1.00 70.75 100 LYS A C 1
ATOM 780 O O . LYS A 1 100 ? 22.578 -1.579 -23.811 1.00 70.75 100 LYS A O 1
ATOM 785 N N . VAL A 1 101 ? 23.210 0.469 -23.156 1.00 74.44 101 VAL A N 1
ATOM 786 C CA . VAL A 1 101 ? 22.617 0.390 -21.804 1.00 74.44 101 VAL A CA 1
ATOM 787 C C . VAL A 1 101 ? 21.093 0.472 -21.883 1.00 74.44 101 VAL A C 1
ATOM 789 O O . VAL A 1 101 ? 20.403 -0.274 -21.194 1.00 74.44 101 VAL A O 1
ATOM 792 N N . LEU A 1 102 ? 20.565 1.311 -22.779 1.00 73.31 102 LEU A N 1
ATOM 793 C CA . LEU A 1 102 ? 19.126 1.410 -23.029 1.00 73.31 102 LEU A CA 1
ATOM 794 C C . LEU A 1 102 ? 18.558 0.096 -23.587 1.00 73.31 102 LEU A C 1
ATOM 796 O O . LEU A 1 102 ? 17.547 -0.393 -23.090 1.00 73.31 102 LEU A O 1
ATOM 800 N N . VAL A 1 103 ? 19.229 -0.496 -24.582 1.00 77.69 103 VAL A N 1
ATOM 801 C CA . VAL A 1 103 ? 18.849 -1.797 -25.162 1.00 77.69 103 VAL A CA 1
ATOM 802 C C . VAL A 1 103 ? 18.995 -2.926 -24.137 1.00 77.69 103 VAL A C 1
ATOM 804 O O . VAL A 1 103 ? 18.172 -3.838 -24.090 1.00 77.69 103 VAL A O 1
ATOM 807 N N . PHE A 1 104 ? 20.009 -2.860 -23.272 1.00 80.31 104 PHE A N 1
ATOM 808 C CA . PHE A 1 104 ? 20.167 -3.819 -22.186 1.00 80.31 104 PHE A CA 1
ATOM 809 C C . PHE A 1 104 ? 19.003 -3.732 -21.189 1.00 80.31 104 PHE A C 1
ATOM 811 O O . PHE A 1 104 ? 18.348 -4.744 -20.941 1.00 80.31 104 PHE A O 1
ATOM 818 N N . LEU A 1 105 ? 18.677 -2.539 -20.681 1.00 79.38 105 LEU A N 1
ATOM 819 C CA . LEU A 1 105 ? 17.560 -2.346 -19.750 1.00 79.38 105 LEU A CA 1
ATOM 820 C C . LEU A 1 105 ? 16.208 -2.694 -20.372 1.00 79.38 105 LEU A C 1
ATOM 822 O O . LEU A 1 105 ? 15.396 -3.340 -19.712 1.00 79.38 105 LEU A O 1
ATOM 826 N N . SER A 1 106 ? 15.968 -2.328 -21.634 1.00 82.50 106 SER A N 1
ATOM 827 C CA . SER A 1 106 ? 14.722 -2.688 -22.314 1.00 82.50 106 SER A CA 1
ATOM 828 C C . SER A 1 106 ? 14.585 -4.204 -22.468 1.00 82.50 106 SER A C 1
ATOM 830 O O . SER A 1 106 ? 13.501 -4.732 -22.233 1.00 82.50 106 SER A O 1
ATOM 832 N N . SER A 1 107 ? 15.677 -4.930 -22.742 1.00 86.56 107 SER A N 1
ATOM 833 C CA . SER A 1 107 ? 15.650 -6.400 -22.787 1.00 86.56 107 SER A CA 1
ATOM 834 C C . SER A 1 107 ? 15.271 -7.023 -21.438 1.00 86.56 107 SER A C 1
ATOM 836 O O . SER A 1 107 ? 14.446 -7.936 -21.388 1.00 86.56 107 SER A O 1
ATOM 838 N N . GLN A 1 108 ? 15.814 -6.495 -20.334 1.00 85.19 108 GLN A N 1
ATOM 839 C CA . GLN A 1 108 ? 15.511 -6.988 -18.988 1.00 85.19 108 GLN A CA 1
ATOM 840 C C . GLN A 1 108 ? 14.081 -6.639 -18.572 1.00 85.19 108 GLN A C 1
ATOM 842 O O . GLN A 1 108 ? 13.404 -7.445 -17.935 1.00 85.19 108 GLN A O 1
ATOM 847 N N . LEU A 1 109 ? 13.595 -5.467 -18.978 1.00 84.69 109 LEU A N 1
ATOM 848 C CA . LEU A 1 109 ? 12.229 -5.035 -18.715 1.00 84.69 109 LEU A CA 1
ATOM 849 C C . LEU A 1 109 ? 11.207 -5.888 -19.476 1.00 84.69 109 LEU A C 1
ATOM 851 O O . LEU A 1 109 ? 10.172 -6.222 -18.912 1.00 84.69 109 LEU A O 1
ATOM 855 N N . VAL A 1 110 ? 11.508 -6.300 -20.712 1.00 88.75 110 VAL A N 1
ATOM 856 C CA . VAL A 1 110 ? 10.657 -7.225 -21.483 1.00 88.75 110 VAL A CA 1
ATOM 857 C C . VAL A 1 110 ? 10.592 -8.602 -20.817 1.00 88.75 110 VAL A C 1
ATOM 859 O O . VAL A 1 110 ? 9.503 -9.156 -20.671 1.00 88.75 110 VAL A O 1
ATOM 862 N N . LEU A 1 111 ? 11.726 -9.137 -20.352 1.00 89.38 111 LEU A N 1
ATOM 863 C CA . LEU A 1 111 ? 11.761 -10.403 -19.607 1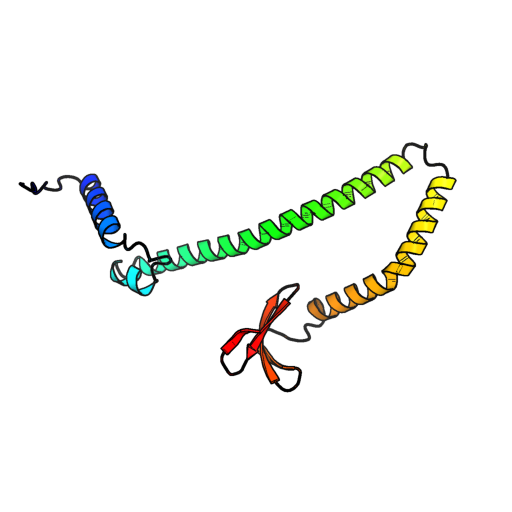.00 89.38 111 LEU A CA 1
ATOM 864 C C . LEU A 1 111 ? 10.959 -10.315 -18.302 1.00 89.38 111 LEU A C 1
ATOM 866 O O . LEU A 1 111 ? 10.154 -11.199 -18.007 1.00 89.38 111 LEU A O 1
ATOM 870 N N . ALA A 1 112 ? 11.132 -9.230 -17.546 1.00 85.06 112 ALA A N 1
ATOM 871 C CA . ALA A 1 112 ? 10.363 -8.981 -16.333 1.00 85.06 112 ALA A CA 1
ATOM 872 C C . ALA A 1 112 ? 8.862 -8.846 -16.635 1.00 85.06 112 ALA A C 1
ATOM 874 O O . ALA A 1 112 ? 8.049 -9.486 -15.976 1.00 85.06 112 ALA A O 1
ATOM 875 N N . ALA A 1 113 ? 8.480 -8.087 -17.663 1.00 86.81 113 ALA A N 1
ATOM 876 C CA . ALA A 1 113 ? 7.087 -7.945 -18.079 1.00 86.81 113 ALA A CA 1
ATOM 877 C C . ALA A 1 113 ? 6.464 -9.285 -18.493 1.00 86.81 113 ALA A C 1
ATOM 879 O O . ALA A 1 113 ? 5.283 -9.501 -18.245 1.00 86.81 113 ALA A O 1
ATOM 880 N N . PHE A 1 114 ? 7.239 -10.208 -19.064 1.00 88.75 114 PHE A N 1
ATOM 881 C CA . PHE A 1 114 ? 6.748 -11.544 -19.397 1.00 88.75 114 PHE A CA 1
ATOM 882 C C . PHE A 1 114 ? 6.553 -12.419 -18.150 1.00 88.75 114 PHE A C 1
ATOM 884 O O . PHE A 1 114 ? 5.511 -13.056 -18.003 1.00 88.75 114 PHE A O 1
ATOM 891 N N . MET A 1 115 ? 7.512 -12.412 -17.217 1.00 87.88 115 MET A N 1
ATOM 892 C CA . MET A 1 115 ? 7.404 -13.175 -15.965 1.00 87.88 115 MET A CA 1
ATOM 893 C C . MET A 1 115 ? 6.290 -12.648 -15.053 1.00 87.88 115 MET A C 1
ATOM 895 O O . MET A 1 115 ? 5.529 -13.428 -14.484 1.00 87.88 115 MET A O 1
ATOM 899 N N . PHE A 1 116 ? 6.182 -11.326 -14.921 1.00 86.88 116 PHE A N 1
ATOM 900 C CA . PHE A 1 116 ? 5.205 -10.675 -14.050 1.00 86.88 116 PHE A CA 1
ATOM 901 C C . PHE A 1 116 ? 3.889 -10.348 -14.755 1.00 86.88 116 PHE A C 1
ATOM 903 O O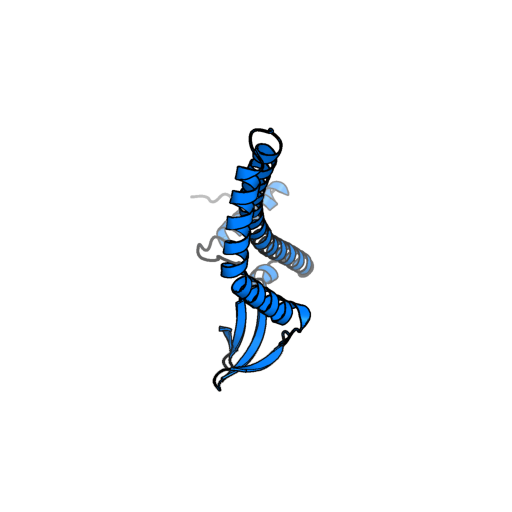 . PHE A 1 116 ? 2.928 -10.004 -14.079 1.00 86.88 116 PHE A O 1
ATOM 910 N N . GLY A 1 117 ? 3.799 -10.470 -16.080 1.00 87.88 117 GLY A N 1
ATOM 911 C CA . GLY A 1 117 ? 2.602 -10.109 -16.845 1.00 87.88 117 GLY A CA 1
ATOM 912 C C . GLY A 1 117 ? 1.370 -10.900 -16.415 1.00 87.88 117 GLY A C 1
ATOM 913 O O . GLY A 1 117 ? 0.323 -10.310 -16.154 1.00 87.88 117 GLY A O 1
ATOM 914 N N . ASN A 1 118 ? 1.516 -12.217 -16.239 1.00 88.06 118 ASN A N 1
ATOM 915 C CA . ASN A 1 118 ? 0.442 -13.064 -15.711 1.00 88.06 118 ASN A CA 1
ATOM 916 C C . ASN A 1 118 ? 0.085 -12.703 -14.264 1.00 88.06 118 ASN A C 1
ATOM 918 O O . ASN A 1 118 ? -1.090 -12.660 -13.913 1.00 88.06 118 ASN A O 1
ATOM 922 N N . THR A 1 119 ? 1.078 -12.383 -13.435 1.00 90.31 119 THR A N 1
ATOM 923 C CA . THR A 1 119 ? 0.849 -11.948 -12.052 1.00 90.31 119 THR A CA 1
ATOM 924 C C . THR A 1 119 ? 0.080 -10.628 -12.005 1.00 90.31 119 THR A C 1
ATOM 926 O O . THR A 1 119 ? -0.918 -10.528 -11.298 1.00 90.31 119 THR A O 1
ATOM 929 N N . CYS A 1 120 ? 0.487 -9.631 -12.795 1.00 85.06 120 CYS A N 1
ATOM 930 C CA . CYS A 1 120 ? -0.192 -8.342 -12.907 1.00 85.06 120 CYS A CA 1
ATOM 931 C C . CYS A 1 120 ? -1.621 -8.502 -13.427 1.00 85.06 120 CYS A C 1
ATOM 933 O O . CYS A 1 120 ? -2.524 -7.857 -12.901 1.00 85.06 120 CYS A O 1
ATOM 935 N N . LYS A 1 121 ? -1.836 -9.381 -14.414 1.00 88.25 121 LYS A N 1
ATOM 936 C CA . LYS A 1 121 ? -3.172 -9.709 -14.915 1.00 88.25 121 LYS A CA 1
ATOM 937 C C . LYS A 1 121 ? -4.053 -10.277 -13.800 1.00 88.25 121 LYS A C 1
ATOM 939 O O . LYS A 1 121 ? -5.123 -9.732 -13.561 1.00 88.25 121 LYS A O 1
ATOM 944 N N . ASN A 1 122 ? -3.578 -11.290 -13.076 1.00 87.81 122 ASN A N 1
ATOM 945 C CA . ASN A 1 122 ? -4.335 -11.906 -11.982 1.00 87.81 122 ASN A CA 1
ATOM 946 C C . ASN A 1 122 ? -4.638 -10.906 -10.854 1.00 87.81 122 ASN A C 1
ATOM 948 O O . ASN A 1 122 ? -5.746 -10.886 -10.328 1.00 87.81 122 ASN A O 1
ATOM 952 N N . ILE A 1 123 ? -3.672 -10.051 -10.495 1.00 87.19 123 ILE A N 1
ATOM 953 C CA . ILE A 1 123 ? -3.867 -8.998 -9.487 1.00 87.19 123 ILE A CA 1
ATOM 954 C C . ILE A 1 123 ? -4.917 -7.991 -9.962 1.00 87.19 123 ILE A C 1
ATOM 956 O O . ILE A 1 123 ? -5.797 -7.615 -9.195 1.00 87.19 123 ILE A O 1
ATOM 960 N N . PHE A 1 124 ? -4.842 -7.549 -11.216 1.00 85.75 124 PHE A N 1
ATOM 961 C CA . PHE A 1 124 ? -5.784 -6.578 -11.762 1.00 85.75 124 PHE A CA 1
ATOM 962 C C . PHE A 1 124 ? -7.201 -7.154 -11.877 1.00 85.75 124 PHE A C 1
ATOM 964 O O . PHE A 1 124 ? -8.162 -6.478 -11.518 1.00 85.75 124 PHE A O 1
ATOM 971 N N . GLU A 1 125 ? -7.330 -8.414 -12.298 1.00 80.62 125 GLU A N 1
ATOM 972 C CA . GLU A 1 125 ? -8.604 -9.140 -12.294 1.00 80.62 125 GLU A CA 1
ATOM 973 C C . GLU A 1 125 ? -9.174 -9.258 -10.875 1.00 80.62 125 GLU A C 1
ATOM 975 O O . GLU A 1 125 ? -10.352 -8.968 -10.677 1.00 80.62 125 GLU A O 1
ATOM 980 N N . ALA A 1 126 ? -8.348 -9.577 -9.872 1.00 78.44 126 ALA A N 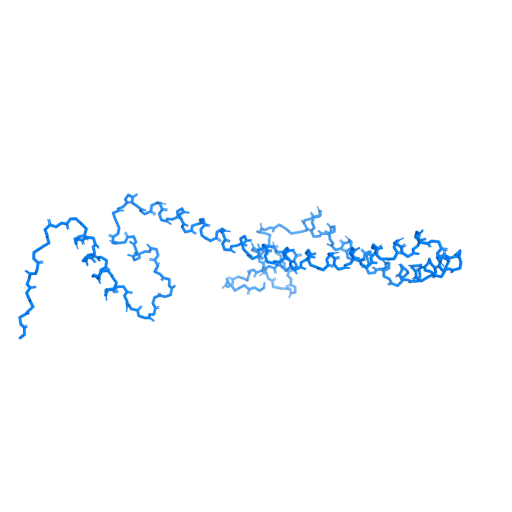1
ATOM 981 C CA . ALA A 1 126 ? -8.777 -9.621 -8.474 1.00 78.44 126 ALA A CA 1
ATOM 982 C C . ALA A 1 126 ? -9.224 -8.243 -7.949 1.00 78.44 126 ALA A C 1
ATOM 984 O O . ALA A 1 126 ? -10.250 -8.145 -7.280 1.00 78.44 126 ALA A O 1
ATOM 985 N N . ILE A 1 127 ? -8.502 -7.166 -8.283 1.00 79.69 127 ILE A N 1
ATOM 986 C CA . ILE A 1 127 ? -8.866 -5.792 -7.894 1.00 79.69 127 ILE A CA 1
ATOM 987 C C . ILE A 1 127 ? -10.193 -5.382 -8.540 1.00 79.69 127 ILE A C 1
ATOM 989 O O . ILE A 1 127 ? -11.061 -4.855 -7.851 1.00 79.69 127 ILE A O 1
ATOM 993 N N . ILE A 1 128 ? -10.378 -5.630 -9.840 1.00 79.81 128 ILE A N 1
ATOM 994 C CA . ILE A 1 128 ? -11.647 -5.340 -10.524 1.00 79.81 128 ILE A CA 1
ATOM 995 C C . ILE A 1 128 ? -12.783 -6.160 -9.918 1.00 79.81 128 ILE A C 1
ATOM 997 O O . ILE A 1 128 ? -13.863 -5.625 -9.675 1.00 79.81 128 ILE A O 1
ATOM 1001 N N . PHE A 1 129 ? -12.550 -7.440 -9.644 1.00 74.81 129 PHE A N 1
ATOM 1002 C CA . PHE A 1 129 ? -13.551 -8.296 -9.028 1.00 74.81 129 PHE A CA 1
ATOM 1003 C C . PHE A 1 129 ? -13.990 -7.745 -7.667 1.00 74.81 129 PHE A C 1
ATOM 1005 O O . PHE A 1 129 ? -15.179 -7.560 -7.454 1.00 74.81 129 PHE A O 1
ATOM 1012 N N . VAL A 1 130 ? -13.054 -7.381 -6.789 1.00 68.38 130 VAL A N 1
ATOM 1013 C CA . VAL A 1 130 ? -13.377 -6.875 -5.446 1.00 68.38 130 VAL A CA 1
ATOM 1014 C C . VAL A 1 130 ? -13.981 -5.466 -5.474 1.00 68.38 130 VAL A C 1
ATOM 1016 O O . VAL A 1 130 ? -14.975 -5.223 -4.801 1.00 68.38 130 VAL A O 1
ATOM 1019 N N . PHE A 1 131 ? -13.409 -4.533 -6.241 1.00 68.12 131 PHE A N 1
ATOM 1020 C CA . PHE A 1 131 ? -13.778 -3.111 -6.166 1.00 68.12 131 PHE A CA 1
ATOM 1021 C C . PHE A 1 131 ? -14.786 -2.646 -7.215 1.00 68.12 131 PHE A C 1
ATOM 1023 O O . PHE A 1 131 ? -15.457 -1.641 -6.999 1.00 68.12 131 PHE A O 1
ATOM 1030 N N . VAL A 1 132 ? -14.878 -3.305 -8.371 1.00 70.00 132 VAL A N 1
ATOM 1031 C CA . VAL A 1 132 ? -15.768 -2.867 -9.463 1.00 70.00 132 VAL A CA 1
ATOM 1032 C C . VAL A 1 132 ? -17.022 -3.722 -9.507 1.00 70.00 132 VAL A C 1
ATOM 1034 O O . VAL A 1 132 ? -18.116 -3.177 -9.603 1.00 70.00 132 VAL A O 1
ATOM 1037 N N . MET A 1 133 ? -16.875 -5.044 -9.416 1.00 66.75 133 MET A N 1
ATOM 1038 C CA . MET A 1 133 ? -18.014 -5.956 -9.541 1.00 66.75 133 MET A CA 1
ATOM 1039 C C . MET A 1 133 ? -18.813 -6.124 -8.244 1.00 66.75 133 MET A C 1
ATOM 1041 O O . MET A 1 133 ? -19.934 -6.604 -8.348 1.00 66.75 133 MET A O 1
ATOM 1045 N N . HIS A 1 134 ? -18.260 -5.751 -7.075 1.00 63.84 134 HIS A N 1
ATOM 1046 C CA . HIS A 1 134 ? -18.869 -5.946 -5.743 1.00 63.84 134 HIS A CA 1
ATOM 1047 C C . HIS A 1 134 ? -19.646 -7.277 -5.656 1.00 63.84 134 HIS A C 1
ATOM 1049 O O . HIS A 1 134 ? -20.866 -7.288 -5.527 1.00 63.84 134 HIS A O 1
ATOM 1055 N N . PRO A 1 135 ? -18.964 -8.430 -5.805 1.00 64.38 135 PRO A N 1
ATOM 1056 C CA . PRO A 1 135 ? -19.608 -9.745 -5.841 1.00 64.38 135 PRO A CA 1
ATOM 1057 C C . PRO A 1 135 ? -20.359 -10.074 -4.545 1.00 64.38 135 PRO A C 1
ATOM 1059 O O . PRO A 1 135 ? -21.219 -10.949 -4.562 1.00 64.38 135 PRO A O 1
ATOM 1062 N N . PHE A 1 136 ? -20.013 -9.387 -3.454 1.00 67.25 136 PHE A N 1
ATOM 1063 C CA . PHE A 1 136 ? -20.679 -9.442 -2.164 1.00 67.25 136 PHE A CA 1
ATOM 1064 C C . PHE A 1 136 ? -20.701 -8.032 -1.584 1.00 67.25 136 PHE A C 1
ATOM 1066 O O . PHE A 1 136 ? -19.662 -7.366 -1.565 1.00 67.25 136 PHE A O 1
ATOM 1073 N N . ASP A 1 137 ? -21.854 -7.606 -1.093 1.00 74.06 137 ASP A N 1
ATOM 1074 C CA . ASP A 1 137 ? -21.990 -6.413 -0.270 1.00 74.06 137 ASP A CA 1
ATOM 1075 C C . ASP A 1 137 ? -22.097 -6.797 1.212 1.00 74.06 137 ASP A C 1
ATOM 1077 O O . ASP A 1 137 ? -22.389 -7.937 1.593 1.00 74.06 137 ASP A O 1
ATOM 1081 N N . VAL A 1 138 ? -21.843 -5.822 2.086 1.00 75.12 138 VAL A N 1
ATOM 1082 C CA . VAL A 1 138 ? -22.047 -5.999 3.528 1.00 75.12 138 VAL A CA 1
ATOM 1083 C C . VAL A 1 138 ? -23.515 -6.348 3.787 1.00 75.12 138 VAL A C 1
ATOM 1085 O O . VAL A 1 138 ? -24.416 -5.589 3.429 1.00 75.12 138 VAL A O 1
ATOM 1088 N N . GLY A 1 139 ? -23.747 -7.487 4.441 1.00 76.12 139 GLY A N 1
ATOM 1089 C CA . GLY A 1 139 ? -25.079 -8.031 4.706 1.00 76.12 139 GLY A CA 1
ATOM 1090 C C . GLY A 1 139 ? -25.497 -9.197 3.806 1.00 76.12 139 GLY A C 1
ATOM 1091 O O . GLY A 1 139 ? -26.538 -9.806 4.077 1.00 76.12 139 GLY A O 1
ATOM 1092 N N . ASP A 1 140 ? -24.699 -9.564 2.799 1.00 84.00 140 ASP A N 1
ATOM 1093 C CA . ASP A 1 140 ? -24.985 -10.737 1.973 1.00 84.00 140 ASP A CA 1
ATOM 1094 C C . ASP A 1 140 ? -24.777 -12.049 2.741 1.00 84.00 140 ASP A C 1
ATOM 1096 O O . ASP A 1 140 ? -23.822 -12.227 3.507 1.00 84.00 140 ASP A O 1
ATOM 1100 N N . ARG A 1 141 ? -25.691 -13.000 2.513 1.00 82.88 141 ARG A N 1
ATOM 1101 C CA . ARG A 1 141 ? -25.590 -14.375 3.015 1.00 82.88 141 ARG A CA 1
ATOM 1102 C C . ARG A 1 141 ? -24.943 -15.237 1.950 1.00 82.88 141 ARG A C 1
ATOM 1104 O O . ARG A 1 141 ? -25.508 -15.433 0.875 1.00 82.88 141 ARG A O 1
ATOM 1111 N N . CYS A 1 142 ? -23.781 -15.776 2.262 1.00 83.00 142 CYS A N 1
ATOM 1112 C CA . CYS A 1 142 ? -23.017 -16.619 1.361 1.00 83.00 142 CYS A CA 1
ATOM 1113 C C . CYS A 1 142 ? -22.761 -17.979 2.015 1.00 83.00 142 CYS A C 1
ATOM 1115 O O . CYS A 1 142 ? -22.594 -18.097 3.227 1.00 83.00 142 CYS A O 1
ATOM 1117 N N . VAL A 1 143 ? -22.777 -19.032 1.199 1.00 84.81 143 VAL A N 1
ATOM 1118 C CA . VAL A 1 143 ? -22.451 -20.392 1.638 1.00 84.81 143 VAL A CA 1
ATOM 1119 C C . VAL A 1 143 ? -21.064 -20.711 1.111 1.00 84.81 143 VAL A C 1
ATOM 1121 O O . VAL A 1 143 ? -20.888 -20.895 -0.093 1.00 84.81 143 VAL A O 1
ATOM 1124 N N . ILE A 1 144 ? -20.083 -20.756 2.009 1.00 81.94 144 ILE A N 1
ATOM 1125 C CA . ILE A 1 144 ? -18.695 -21.102 1.684 1.00 81.94 144 ILE A CA 1
ATOM 1126 C C . ILE A 1 144 ? -18.423 -22.461 2.324 1.00 81.94 144 ILE A C 1
ATOM 1128 O O . ILE A 1 144 ? -18.674 -22.649 3.513 1.00 81.94 144 ILE A O 1
ATOM 1132 N N . ASP A 1 145 ? -17.992 -23.434 1.521 1.00 82.12 145 ASP A N 1
ATOM 1133 C CA . ASP A 1 145 ? -17.690 -24.803 1.970 1.00 82.12 145 ASP A CA 1
ATOM 1134 C C . ASP A 1 145 ? -18.821 -25.483 2.776 1.00 82.12 145 ASP A C 1
ATOM 1136 O O . ASP A 1 145 ? -18.584 -26.302 3.662 1.00 82.12 145 ASP A O 1
ATOM 1140 N N . GLY A 1 146 ? -20.080 -25.153 2.461 1.00 82.19 146 GLY A N 1
ATOM 1141 C CA . GLY A 1 146 ? -21.271 -25.732 3.096 1.00 82.19 146 GLY A CA 1
ATOM 1142 C C . GLY A 1 146 ? -21.674 -25.096 4.430 1.00 82.19 146 GLY A C 1
ATOM 1143 O O . GLY A 1 146 ? -22.622 -25.567 5.057 1.00 82.19 146 GLY A O 1
ATOM 1144 N N . ILE A 1 147 ? -20.993 -24.030 4.858 1.00 84.31 147 ILE A N 1
ATOM 1145 C CA . ILE A 1 147 ? -21.323 -23.270 6.067 1.00 84.31 147 ILE A CA 1
ATOM 1146 C C . ILE A 1 147 ? -21.974 -21.947 5.655 1.00 84.31 147 ILE A C 1
ATOM 1148 O O . ILE A 1 147 ? -21.433 -21.208 4.834 1.00 84.31 147 ILE A O 1
ATOM 1152 N N . GLU A 1 148 ? -23.140 -21.647 6.230 1.00 86.62 148 GLU A N 1
ATOM 1153 C CA . GLU A 1 148 ? -23.798 -20.349 6.068 1.00 86.62 148 GLU A CA 1
ATOM 1154 C C . GLU A 1 148 ? -23.040 -19.265 6.842 1.00 86.62 148 GLU A C 1
ATOM 1156 O O . GLU A 1 148 ? -22.877 -19.344 8.066 1.00 86.62 148 GLU A O 1
ATOM 1161 N N . LEU A 1 149 ? -22.591 -18.251 6.108 1.00 87.25 149 LEU A N 1
ATOM 1162 C CA . LEU A 1 149 ? -21.828 -17.116 6.603 1.00 87.25 149 LEU A CA 1
ATOM 1163 C C . LEU A 1 149 ? -22.503 -15.810 6.166 1.00 87.25 149 LEU A C 1
ATOM 1165 O O . LEU A 1 149 ? -23.041 -15.699 5.063 1.00 87.25 149 LEU A O 1
ATOM 1169 N N . LEU A 1 150 ? -22.476 -14.814 7.044 1.00 85.81 150 LEU A N 1
ATOM 1170 C CA . LEU A 1 150 ? -22.946 -13.459 6.767 1.00 85.81 150 LEU A CA 1
ATOM 1171 C C . LEU A 1 150 ? -21.739 -12.531 6.622 1.00 85.81 150 LEU A C 1
ATOM 1173 O O . LEU A 1 150 ? -20.872 -12.528 7.493 1.00 85.81 150 LEU A O 1
ATOM 1177 N N . VAL A 1 151 ? -21.680 -11.729 5.562 1.00 85.12 151 VAL A N 1
ATOM 1178 C CA . VAL A 1 151 ? -20.610 -10.732 5.400 1.00 85.12 151 VAL A CA 1
ATOM 1179 C C . VAL A 1 151 ? -20.864 -9.560 6.348 1.00 85.12 151 VAL A C 1
ATOM 1181 O O . VAL A 1 151 ? -21.825 -8.814 6.159 1.00 85.12 151 VAL A O 1
ATOM 1184 N N . GLU A 1 152 ? -20.019 -9.396 7.369 1.00 81.81 152 GLU A N 1
ATOM 1185 C CA . GLU A 1 152 ? -20.131 -8.293 8.337 1.00 81.81 152 GLU A CA 1
ATOM 1186 C C . GLU A 1 152 ? -19.274 -7.096 7.910 1.00 81.81 152 GLU A C 1
ATOM 1188 O O . GLU A 1 152 ? -19.754 -5.965 7.899 1.00 81.81 152 GLU A O 1
ATOM 1193 N N . GLU A 1 153 ? -18.019 -7.336 7.517 1.00 78.44 153 GLU A N 1
ATOM 1194 C CA . GLU A 1 153 ? -17.087 -6.270 7.140 1.00 78.44 153 GLU A CA 1
ATOM 1195 C C . GLU A 1 153 ? -16.217 -6.666 5.942 1.00 78.44 153 GLU A C 1
ATOM 1197 O O . GLU A 1 153 ? -15.641 -7.755 5.890 1.00 78.44 153 GLU A O 1
ATOM 1202 N N . MET A 1 154 ? -16.052 -5.739 4.995 1.00 76.38 154 MET A N 1
ATOM 1203 C CA . MET A 1 154 ? -15.067 -5.848 3.919 1.00 76.38 154 MET A CA 1
ATOM 1204 C C . MET A 1 154 ? -13.909 -4.877 4.151 1.00 76.38 154 MET A C 1
ATOM 1206 O O . MET A 1 154 ? -14.092 -3.660 4.149 1.00 76.38 154 MET A O 1
ATOM 1210 N N . ASN A 1 155 ? -12.697 -5.409 4.299 1.00 67.25 155 ASN A N 1
ATOM 1211 C CA . ASN A 1 155 ? -11.456 -4.642 4.269 1.00 67.25 155 ASN A CA 1
ATOM 1212 C C . ASN A 1 155 ? -10.723 -4.886 2.938 1.00 67.25 155 ASN A C 1
ATOM 1214 O O . ASN A 1 155 ? -10.979 -5.861 2.237 1.00 67.25 155 ASN A O 1
ATOM 1218 N N . ILE A 1 156 ? -9.761 -4.024 2.601 1.00 58.59 156 ILE A N 1
ATOM 1219 C CA . ILE A 1 156 ? -9.054 -4.040 1.303 1.00 58.59 156 ILE A CA 1
ATOM 1220 C C . ILE A 1 156 ? -8.355 -5.384 1.022 1.00 58.59 156 ILE A C 1
ATOM 1222 O O . ILE A 1 156 ? -8.191 -5.764 -0.133 1.00 58.59 156 ILE A O 1
ATOM 1226 N N . LEU A 1 157 ? -7.910 -6.085 2.069 1.00 52.16 157 LEU A N 1
ATOM 1227 C CA . LEU A 1 157 ? -7.128 -7.323 1.962 1.00 52.16 157 LEU A CA 1
ATOM 1228 C C . LEU A 1 157 ? -7.790 -8.530 2.642 1.00 52.16 157 LEU A C 1
ATOM 1230 O O . LEU A 1 157 ? -7.306 -9.647 2.482 1.00 52.16 157 LEU A O 1
ATOM 1234 N N . THR A 1 158 ? -8.849 -8.317 3.423 1.00 64.81 158 THR A N 1
ATOM 1235 C CA . THR A 1 158 ? -9.485 -9.342 4.264 1.00 64.81 158 THR A CA 1
ATOM 1236 C C . THR A 1 158 ? -10.972 -9.041 4.395 1.00 64.81 158 THR A C 1
ATOM 1238 O O . THR A 1 158 ? -11.342 -7.894 4.628 1.00 64.81 158 THR A O 1
ATOM 1241 N N . THR A 1 159 ? -11.829 -10.048 4.322 1.00 77.19 159 THR A N 1
ATOM 1242 C CA . THR A 1 159 ? -13.261 -9.924 4.622 1.00 77.19 159 THR A CA 1
ATOM 1243 C C . THR A 1 159 ? -13.570 -10.707 5.891 1.00 77.19 159 THR A C 1
ATOM 1245 O O . THR A 1 159 ? -13.015 -11.788 6.075 1.00 77.19 159 THR A O 1
ATOM 1248 N N . VAL A 1 160 ? -14.414 -10.160 6.763 1.00 81.56 160 VAL A N 1
ATOM 1249 C CA . VAL A 1 160 ? -14.820 -10.793 8.022 1.00 81.56 160 VAL A CA 1
ATOM 1250 C C . VAL A 1 160 ? -16.227 -11.341 7.858 1.00 81.56 160 VAL A C 1
ATOM 1252 O O . VAL A 1 160 ? -17.155 -10.618 7.474 1.00 81.56 160 VAL A O 1
ATOM 1255 N N . PHE A 1 161 ? -16.377 -12.619 8.168 1.00 85.38 161 PHE A N 1
ATOM 1256 C CA . PHE A 1 161 ? -17.632 -13.340 8.088 1.00 85.38 161 PHE A CA 1
ATOM 1257 C C . PHE A 1 161 ? -18.171 -13.647 9.485 1.00 85.38 161 PHE A C 1
ATOM 1259 O O . PHE A 1 161 ? -17.423 -13.953 10.410 1.00 85.38 161 PHE A O 1
ATOM 1266 N N . LEU A 1 162 ? -19.491 -13.618 9.634 1.00 85.81 162 LEU A N 1
ATOM 1267 C CA . LEU A 1 162 ? -20.200 -14.002 10.847 1.00 85.81 162 LEU A CA 1
ATOM 1268 C C . LEU A 1 162 ? -20.860 -15.370 10.644 1.00 85.81 162 LEU A C 1
ATOM 1270 O O . LEU A 1 162 ? -21.654 -15.552 9.718 1.00 85.81 162 LEU A O 1
ATOM 1274 N N . LYS A 1 163 ? -20.582 -16.333 11.525 1.00 85.19 163 LYS A N 1
ATOM 1275 C CA . LYS A 1 163 ? -21.352 -17.588 11.599 1.00 85.19 163 LYS A CA 1
ATOM 1276 C C . LYS A 1 163 ? -22.704 -17.365 12.287 1.00 85.19 163 LYS A C 1
ATOM 1278 O O . LYS A 1 163 ? -22.868 -16.429 13.064 1.00 85.19 163 LYS A O 1
ATOM 1283 N N . LEU A 1 164 ? -23.625 -18.322 12.128 1.00 79.88 164 LEU A N 1
ATOM 1284 C CA . LEU A 1 164 ? -24.914 -18.395 12.851 1.00 79.88 164 LEU A CA 1
ATOM 1285 C C . LEU A 1 164 ? -24.793 -18.275 14.386 1.00 79.88 164 LEU A C 1
ATOM 1287 O O . LEU A 1 164 ? -25.743 -17.872 15.049 1.00 79.88 164 LEU A O 1
ATOM 1291 N N . ASN A 1 165 ? -23.623 -18.595 14.945 1.00 81.12 165 ASN A N 1
ATOM 1292 C CA . ASN A 1 165 ? -23.330 -18.504 16.378 1.00 81.12 165 ASN A CA 1
ATOM 1293 C C . ASN A 1 165 ? -22.739 -17.142 16.803 1.00 81.12 165 ASN A C 1
ATOM 1295 O O . ASN A 1 165 ? -22.210 -17.039 17.908 1.00 81.12 165 ASN A O 1
ATOM 1299 N N . ASN A 1 166 ? -22.772 -16.118 15.940 1.00 77.31 166 ASN A N 1
ATOM 1300 C CA . ASN A 1 166 ? -22.092 -14.825 16.120 1.00 77.31 166 ASN A CA 1
ATOM 1301 C C . ASN A 1 166 ? -20.562 -14.919 16.309 1.00 77.31 166 ASN A C 1
ATOM 1303 O O . ASN A 1 166 ? -19.933 -14.014 16.856 1.00 77.31 166 ASN A O 1
ATOM 1307 N N . GLU A 1 167 ? -19.943 -16.005 15.847 1.00 79.12 167 GLU A N 1
ATOM 1308 C CA . GLU A 1 167 ? -18.485 -16.150 15.816 1.00 79.12 167 GLU A CA 1
ATOM 1309 C C . GLU A 1 167 ? -17.934 -15.501 14.535 1.00 79.12 167 GLU A C 1
ATOM 1311 O O . GLU A 1 167 ? -18.427 -15.801 13.443 1.00 79.12 167 GLU A O 1
ATOM 1316 N N . LYS A 1 168 ? -16.938 -14.614 14.678 1.00 84.62 168 LYS A N 1
ATOM 1317 C CA . LYS A 1 168 ? -16.274 -13.908 13.568 1.00 84.62 168 LYS A CA 1
ATOM 1318 C C . LYS A 1 168 ? -15.143 -14.760 12.990 1.00 84.62 168 LYS A C 1
ATOM 1320 O O . LYS A 1 168 ? -14.343 -15.296 13.761 1.00 84.62 168 LYS A O 1
ATOM 1325 N N . VAL A 1 169 ? -15.072 -14.861 11.665 1.00 75.56 169 VAL A N 1
ATOM 1326 C CA . VAL A 1 169 ? -14.089 -15.663 10.914 1.00 75.56 169 VAL A CA 1
ATOM 1327 C C . VAL A 1 169 ? -13.464 -14.841 9.800 1.00 75.56 169 VAL A C 1
ATOM 1329 O O . VAL A 1 169 ? -14.218 -14.100 9.132 1.00 75.56 169 VAL A O 1
#

Organism: NCBI:txid97028